Protein AF-A0A9X7A047-F1 (afdb_monomer_lite)

Radius of gyration: 12.81 Å; chains: 1; bounding box: 28×33×25 Å

Foldseek 3Di:
DDPPDDVVNVVVCCVQPVDPPNVVVVQVVCCVVCVVPDPDGDDDDDRDDD

Organism: Bacillus cereus (NCBI:txid1396)

pLDDT: mean 82.85, std 11.91, range [38.41, 94.38]

Secondary structure (DSSP, 8-state):
------HHHHHHHHHHHSSTT-HHHHHHHHHHHSTTT-SS----------

Structure (mmCIF, N/CA/C/O backbone):
data_AF-A0A9X7A047-F1
#
_entry.id   AF-A0A9X7A047-F1
#
loop_
_atom_site.group_PDB
_atom_site.id
_atom_site.type_symbol
_atom_site.label_atom_id
_atom_site.label_alt_id
_atom_site.label_comp_id
_atom_site.label_asym_id
_atom_site.label_entity_id
_atom_site.label_seq_id
_atom_site.pdbx_PDB_ins_code
_atom_site.Cartn_x
_atom_site.Cartn_y
_atom_site.Cartn_z
_atom_site.occupancy
_atom_site.B_iso_or_equiv
_atom_site.auth_seq_id
_atom_site.auth_comp_id
_atom_site.auth_asym_id
_atom_site.auth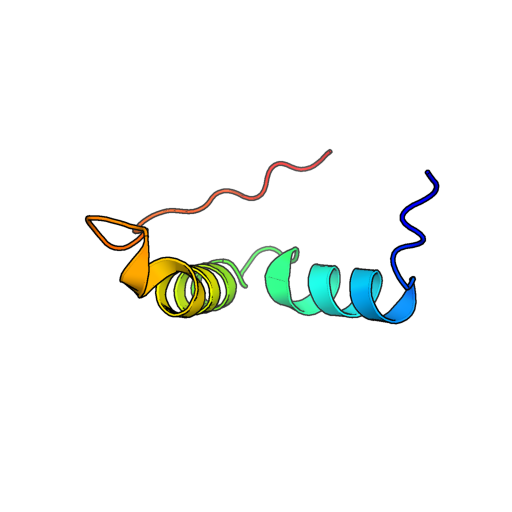_atom_id
_atom_site.pdbx_PDB_model_num
ATOM 1 N N . MET A 1 1 ? 14.588 -21.943 -2.779 1.00 38.41 1 MET A N 1
ATOM 2 C CA . MET A 1 1 ? 13.514 -21.666 -3.760 1.00 38.41 1 MET A CA 1
ATOM 3 C C . MET A 1 1 ? 13.629 -20.200 -4.146 1.00 38.41 1 MET A C 1
ATOM 5 O O . MET A 1 1 ? 13.403 -19.355 -3.294 1.00 38.41 1 MET A O 1
ATOM 9 N N . ASN A 1 2 ? 14.075 -19.883 -5.364 1.00 50.31 2 ASN A N 1
ATOM 10 C CA . ASN A 1 2 ? 14.310 -18.492 -5.761 1.00 50.31 2 ASN A CA 1
ATOM 11 C C . ASN A 1 2 ? 13.016 -17.896 -6.319 1.00 50.31 2 ASN A C 1
ATOM 13 O O . ASN A 1 2 ? 12.670 -18.141 -7.473 1.00 50.31 2 ASN A O 1
ATOM 17 N N . ASN A 1 3 ? 12.310 -17.128 -5.488 1.00 61.09 3 ASN A N 1
ATOM 18 C CA . ASN A 1 3 ? 11.196 -16.287 -5.912 1.00 61.09 3 ASN A CA 1
ATOM 19 C C . ASN A 1 3 ? 11.758 -15.144 -6.774 1.00 61.09 3 ASN A C 1
ATOM 21 O O . ASN A 1 3 ? 12.145 -14.095 -6.264 1.00 61.09 3 ASN A O 1
ATOM 25 N N . ARG A 1 4 ? 11.918 -15.383 -8.079 1.00 63.75 4 ARG A N 1
ATOM 26 C CA . ARG A 1 4 ? 12.383 -14.367 -9.029 1.00 63.75 4 ARG A CA 1
ATOM 27 C C . ARG A 1 4 ? 11.251 -13.376 -9.258 1.00 63.75 4 ARG A C 1
ATOM 29 O O . ARG A 1 4 ? 10.441 -13.554 -10.164 1.00 63.75 4 ARG A O 1
ATOM 36 N N . VAL A 1 5 ? 11.192 -12.348 -8.418 1.00 66.38 5 VAL A N 1
ATOM 37 C CA . VAL A 1 5 ? 10.305 -11.208 -8.640 1.00 66.38 5 VAL A CA 1
ATOM 38 C C . VAL A 1 5 ? 10.663 -10.618 -10.005 1.00 66.38 5 VAL A C 1
ATOM 40 O O . VAL A 1 5 ? 11.831 -10.346 -10.290 1.00 66.38 5 VAL A O 1
ATOM 43 N N . ASN A 1 6 ? 9.678 -10.489 -10.891 1.00 81.06 6 ASN A N 1
ATOM 44 C CA . ASN A 1 6 ? 9.903 -9.868 -12.188 1.00 81.06 6 ASN A CA 1
ATOM 45 C C . ASN A 1 6 ? 10.270 -8.398 -11.950 1.00 81.06 6 ASN A C 1
ATOM 47 O O . ASN A 1 6 ? 9.436 -7.631 -11.478 1.00 81.06 6 ASN A O 1
ATOM 51 N N . LEU A 1 7 ? 11.503 -8.014 -12.289 1.00 79.56 7 LEU A N 1
ATOM 52 C CA . LEU A 1 7 ? 12.040 -6.673 -12.034 1.00 79.56 7 LEU A CA 1
ATOM 53 C C . LEU A 1 7 ? 11.159 -5.557 -12.605 1.00 79.56 7 LEU A C 1
ATOM 55 O O . LEU A 1 7 ? 11.069 -4.485 -12.019 1.00 79.56 7 LEU A O 1
ATOM 59 N N . ARG A 1 8 ? 10.470 -5.807 -13.725 1.00 78.88 8 ARG A N 1
ATOM 60 C CA . ARG A 1 8 ? 9.551 -4.830 -14.319 1.00 78.88 8 ARG A CA 1
ATOM 61 C C . ARG A 1 8 ? 8.314 -4.612 -13.450 1.00 78.88 8 ARG A C 1
ATOM 63 O O . ARG A 1 8 ? 7.842 -3.487 -13.337 1.00 78.88 8 ARG A O 1
ATOM 70 N N . ILE A 1 9 ? 7.806 -5.688 -12.852 1.00 80.44 9 ILE A N 1
ATOM 71 C CA . ILE A 1 9 ? 6.662 -5.649 -11.938 1.00 80.44 9 ILE A CA 1
ATOM 72 C C . ILE A 1 9 ? 7.083 -4.996 -10.621 1.00 80.44 9 ILE A C 1
ATOM 74 O O . ILE A 1 9 ? 6.385 -4.109 -10.148 1.00 80.44 9 ILE A O 1
ATOM 78 N N . ASP A 1 10 ? 8.244 -5.368 -10.081 1.00 81.12 10 ASP A N 1
ATOM 79 C CA . ASP A 1 10 ? 8.800 -4.768 -8.863 1.00 81.12 10 ASP A CA 1
ATOM 80 C C . ASP A 1 10 ? 9.019 -3.255 -9.018 1.00 81.12 10 ASP A C 1
ATOM 82 O O . ASP A 1 10 ? 8.585 -2.474 -8.175 1.00 81.12 10 ASP A O 1
ATOM 86 N N . PHE A 1 11 ? 9.614 -2.826 -10.136 1.00 84.25 11 PHE A N 1
ATOM 87 C CA . PHE A 1 11 ? 9.844 -1.410 -10.421 1.00 84.25 11 PHE A CA 1
ATOM 88 C C . PHE A 1 11 ? 8.537 -0.621 -10.544 1.00 84.25 11 PHE A C 1
ATOM 90 O O . PHE A 1 11 ? 8.393 0.420 -9.909 1.00 84.25 11 PHE A O 1
ATOM 97 N N . ALA A 1 12 ? 7.570 -1.117 -11.323 1.00 84.88 12 ALA A N 1
ATOM 98 C CA . ALA A 1 12 ? 6.279 -0.448 -11.476 1.00 84.88 12 ALA A CA 1
ATOM 99 C C . ALA A 1 12 ? 5.511 -0.384 -10.145 1.00 84.88 12 ALA A C 1
ATOM 101 O O . ALA A 1 12 ? 4.908 0.639 -9.830 1.00 84.88 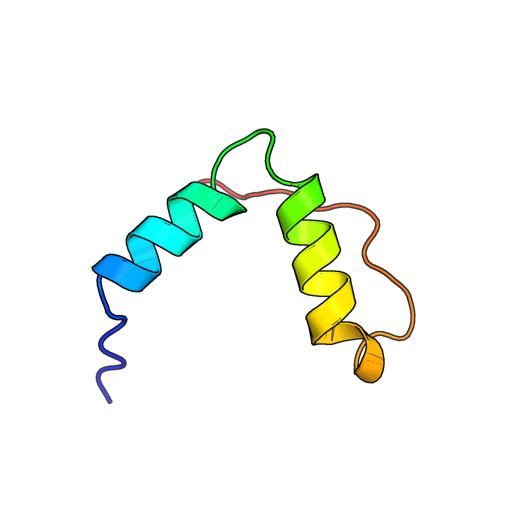12 ALA A O 1
ATOM 102 N N . PHE A 1 13 ? 5.578 -1.448 -9.340 1.00 84.50 13 PHE A N 1
ATOM 103 C CA . PHE A 1 13 ? 4.957 -1.494 -8.020 1.00 84.50 13 PHE A CA 1
ATOM 104 C C . PHE A 1 13 ? 5.585 -0.466 -7.072 1.00 84.50 13 PHE A C 1
ATOM 106 O O . PHE A 1 13 ? 4.867 0.318 -6.462 1.00 84.50 13 PHE A O 1
ATOM 113 N N . LYS A 1 14 ? 6.920 -0.403 -6.997 1.00 83.75 14 LYS A N 1
ATOM 114 C CA . LYS A 1 14 ? 7.637 0.600 -6.193 1.00 83.75 14 LYS A CA 1
ATOM 115 C C . LYS A 1 14 ? 7.374 2.022 -6.671 1.00 83.75 14 LYS A C 1
ATOM 117 O O . LYS A 1 14 ? 7.181 2.901 -5.846 1.00 83.75 14 LYS A O 1
ATOM 122 N N . GLN A 1 15 ? 7.311 2.256 -7.978 1.00 83.94 15 GLN A N 1
ATOM 123 C CA . GLN A 1 15 ? 7.002 3.585 -8.499 1.00 83.94 15 GLN A CA 1
ATOM 124 C C . GLN A 1 15 ? 5.581 4.023 -8.111 1.00 83.94 15 GLN A C 1
ATOM 126 O O . GLN A 1 15 ? 5.376 5.164 -7.698 1.00 83.94 15 GLN A O 1
ATOM 131 N N . LEU A 1 16 ? 4.605 3.119 -8.219 1.00 84.50 16 LEU A N 1
ATOM 132 C CA . LEU A 1 16 ? 3.207 3.432 -7.938 1.00 84.50 16 LEU A CA 1
ATOM 133 C C . LEU A 1 16 ? 2.927 3.546 -6.436 1.00 84.50 16 LEU A C 1
ATOM 135 O O . LEU A 1 16 ? 2.210 4.449 -6.027 1.00 84.50 16 LEU A O 1
ATOM 139 N N . PHE A 1 17 ? 3.500 2.664 -5.621 1.00 83.88 17 PHE A N 1
ATOM 140 C CA . PHE A 1 17 ? 3.133 2.506 -4.212 1.00 83.88 17 PHE A CA 1
ATOM 141 C C . PHE A 1 17 ? 4.243 2.863 -3.216 1.00 83.88 17 PHE A C 1
ATOM 143 O O . PHE A 1 17 ? 3.953 3.134 -2.059 1.00 83.88 17 PHE A O 1
ATOM 150 N N . GLY A 1 18 ? 5.505 2.847 -3.644 1.00 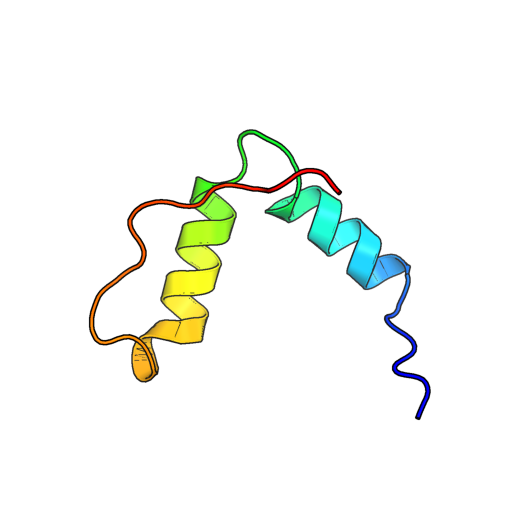78.62 18 GLY A N 1
ATOM 151 C CA . GLY A 1 18 ? 6.681 3.134 -2.816 1.00 78.62 18 GLY A CA 1
ATOM 152 C C . GLY A 1 18 ? 7.203 4.570 -2.935 1.00 78.62 18 GLY A C 1
ATOM 153 O O . GLY A 1 18 ? 8.275 4.868 -2.417 1.00 78.62 18 GLY A O 1
ATOM 154 N N . THR A 1 19 ? 6.480 5.458 -3.624 1.00 83.12 19 THR A N 1
ATOM 155 C CA . THR A 1 19 ? 6.832 6.881 -3.739 1.00 83.12 19 THR A CA 1
ATOM 156 C C . THR A 1 19 ? 6.076 7.689 -2.684 1.00 83.12 19 THR A C 1
ATOM 158 O O . THR A 1 19 ? 4.860 7.541 -2.557 1.00 83.12 19 THR A O 1
ATOM 161 N N . LYS A 1 20 ? 6.774 8.575 -1.956 1.00 76.12 20 LYS A N 1
ATOM 162 C CA . LYS A 1 20 ? 6.139 9.518 -1.015 1.00 76.12 20 LYS A CA 1
ATOM 163 C C . LYS A 1 20 ? 5.062 10.344 -1.722 1.00 76.12 20 LYS A C 1
ATOM 165 O O . LYS A 1 20 ? 5.320 10.891 -2.794 1.00 76.12 20 LYS A O 1
ATOM 170 N N . GLY A 1 21 ? 3.881 10.442 -1.117 1.00 79.94 21 GLY A N 1
ATOM 171 C CA . GLY A 1 21 ? 2.698 11.087 -1.693 1.00 79.94 21 GLY A CA 1
ATOM 172 C C . GLY A 1 21 ? 1.700 10.118 -2.333 1.00 79.94 21 GLY A C 1
ATOM 173 O O . GLY A 1 21 ? 0.577 10.524 -2.622 1.00 79.94 21 GLY A O 1
ATOM 174 N N . ASN A 1 22 ? 2.062 8.842 -2.519 1.00 84.62 22 ASN A N 1
ATOM 175 C CA . ASN A 1 22 ? 1.149 7.810 -3.019 1.00 84.62 22 ASN A CA 1
ATOM 176 C C . ASN A 1 22 ? 0.595 6.905 -1.902 1.00 84.62 22 ASN A C 1
ATOM 178 O O . ASN A 1 22 ? -0.026 5.878 -2.198 1.00 84.62 22 ASN A O 1
ATOM 182 N N . GLU A 1 23 ? 0.788 7.262 -0.624 1.00 86.69 23 GLU A N 1
ATOM 183 C CA . GLU A 1 23 ? 0.323 6.452 0.508 1.00 86.69 23 GLU A CA 1
ATOM 184 C C . GLU A 1 23 ? -1.199 6.247 0.485 1.00 86.69 23 GLU A C 1
ATOM 186 O O . GLU A 1 23 ? -1.671 5.161 0.814 1.00 86.69 23 GLU A O 1
ATOM 191 N N . GLU A 1 24 ? -1.975 7.236 0.029 1.00 87.56 24 GLU A N 1
ATOM 192 C CA . GLU A 1 24 ? -3.435 7.117 -0.094 1.00 87.56 24 GLU A CA 1
ATOM 193 C C . GLU A 1 24 ? -3.856 6.039 -1.101 1.00 87.56 24 GLU A C 1
ATOM 195 O O . GLU A 1 24 ? -4.763 5.247 -0.834 1.00 87.56 24 GLU A O 1
ATOM 200 N N . ILE A 1 25 ? -3.171 5.970 -2.247 1.00 88.94 25 ILE A N 1
ATOM 201 C CA . ILE A 1 25 ? -3.450 4.983 -3.298 1.00 88.94 25 ILE A CA 1
ATOM 202 C C . ILE A 1 25 ? -3.073 3.585 -2.806 1.00 88.94 25 ILE A C 1
ATOM 204 O O . ILE A 1 25 ? -3.839 2.635 -2.988 1.00 88.94 25 ILE A O 1
ATOM 208 N N . LEU A 1 26 ? -1.917 3.455 -2.147 1.00 90.00 26 LEU A N 1
ATOM 209 C CA . LEU A 1 26 ? -1.490 2.197 -1.540 1.00 90.00 26 LEU A CA 1
ATOM 210 C C . LEU A 1 26 ? -2.462 1.753 -0.438 1.00 90.00 26 LEU A C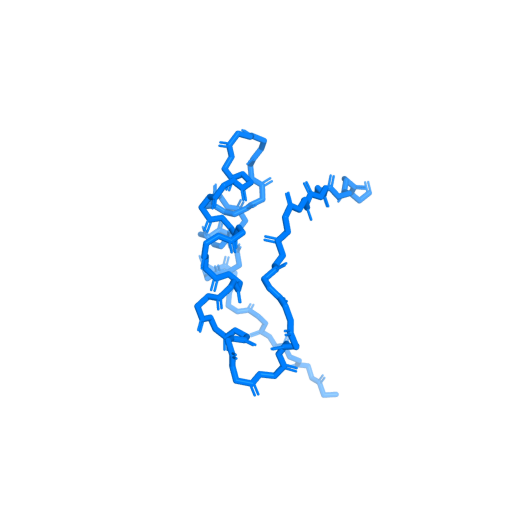 1
ATOM 212 O O . LEU A 1 26 ? -2.870 0.594 -0.408 1.00 90.00 26 LEU A O 1
ATOM 216 N N . MET A 1 27 ? -2.899 2.668 0.424 1.00 91.25 27 MET A N 1
ATOM 217 C CA . MET A 1 27 ? -3.875 2.386 1.475 1.00 91.25 27 MET A CA 1
ATOM 218 C C . MET A 1 27 ? -5.223 1.942 0.892 1.00 91.25 27 MET A C 1
ATOM 220 O O . MET A 1 27 ? -5.796 0.957 1.358 1.00 91.25 27 MET A O 1
ATOM 224 N N . GLY A 1 28 ? -5.715 2.606 -0.159 1.00 92.00 28 GLY A N 1
ATOM 225 C CA . GLY A 1 28 ? -6.933 2.207 -0.868 1.00 92.00 28 GLY A CA 1
ATOM 226 C C . GLY A 1 28 ? -6.820 0.814 -1.494 1.00 92.00 28 GLY A C 1
ATOM 227 O O . GLY A 1 28 ? -7.714 -0.018 -1.328 1.00 92.00 28 GLY A O 1
ATOM 228 N N . PHE A 1 29 ? -5.692 0.529 -2.149 1.00 91.75 29 PHE A N 1
ATOM 229 C CA . PHE A 1 29 ? -5.398 -0.791 -2.704 1.00 91.75 29 PHE A CA 1
ATOM 230 C C . PHE A 1 29 ? -5.381 -1.877 -1.621 1.00 91.75 29 PHE A C 1
ATOM 232 O O . PHE A 1 29 ? -6.056 -2.897 -1.762 1.00 91.75 29 PHE A O 1
ATOM 239 N N . LEU A 1 30 ? -4.665 -1.651 -0.516 1.00 92.62 30 LEU A N 1
ATOM 240 C CA . LEU A 1 30 ? -4.584 -2.606 0.590 1.00 92.62 30 LEU A CA 1
ATOM 241 C C . LEU A 1 30 ? -5.951 -2.846 1.229 1.00 92.62 30 LEU A C 1
ATOM 243 O O . LEU A 1 30 ? -6.311 -3.997 1.460 1.00 92.62 30 LEU A O 1
ATOM 247 N N . ASN A 1 31 ? -6.741 -1.794 1.449 1.00 94.38 31 ASN A N 1
ATOM 248 C CA . ASN A 1 31 ? -8.097 -1.921 1.976 1.00 94.38 31 ASN A CA 1
ATOM 249 C C . ASN A 1 31 ? -9.009 -2.737 1.052 1.00 94.38 31 ASN A C 1
ATOM 251 O O . ASN A 1 31 ? -9.806 -3.530 1.546 1.00 94.38 31 ASN A O 1
ATOM 255 N N . ALA A 1 32 ? -8.877 -2.595 -0.270 1.00 94.12 32 ALA A N 1
ATOM 256 C CA . ALA A 1 32 ? -9.648 -3.382 -1.230 1.00 94.12 32 ALA A CA 1
ATOM 257 C C . ALA A 1 32 ? -9.215 -4.859 -1.259 1.00 94.12 32 ALA A C 1
ATOM 259 O O . ALA A 1 32 ? -10.058 -5.755 -1.241 1.00 94.12 32 ALA A O 1
ATOM 260 N N . VAL A 1 33 ? -7.905 -5.127 -1.271 1.00 93.44 33 VAL A N 1
ATOM 261 C CA . VAL A 1 33 ? -7.360 -6.495 -1.316 1.00 93.44 33 VAL A CA 1
ATOM 262 C C . VAL A 1 33 ? -7.608 -7.242 -0.004 1.00 93.44 33 VAL A C 1
ATOM 264 O O . VAL A 1 33 ? -7.960 -8.421 -0.018 1.00 93.44 33 VAL A O 1
ATOM 267 N N . LEU A 1 34 ? -7.452 -6.561 1.132 1.00 93.00 34 LEU A N 1
ATOM 268 C CA . LEU A 1 34 ? -7.535 -7.153 2.467 1.00 93.00 34 LEU A CA 1
ATOM 269 C C . LEU A 1 34 ? -8.914 -7.004 3.121 1.00 93.00 34 LEU A C 1
ATOM 271 O O . LEU A 1 34 ? -9.076 -7.402 4.275 1.00 93.00 34 LEU A O 1
ATOM 275 N N . GLN A 1 35 ? -9.918 -6.495 2.400 1.00 92.69 35 GLN A N 1
ATOM 276 C CA . GLN A 1 35 ? -11.267 -6.235 2.918 1.00 92.69 35 GLN A CA 1
ATOM 277 C C . GLN A 1 35 ? -11.896 -7.449 3.623 1.00 92.69 35 GLN A C 1
ATOM 279 O O . GLN A 1 35 ? -12.662 -7.297 4.567 1.00 92.69 35 GLN A O 1
ATOM 284 N N . ARG A 1 36 ? -11.596 -8.666 3.154 1.00 92.75 36 ARG A N 1
ATOM 285 C CA . ARG A 1 36 ? -12.150 -9.918 3.704 1.00 92.75 36 ARG A CA 1
ATOM 286 C C . ARG A 1 36 ? -11.373 -10.469 4.899 1.00 92.75 36 ARG A C 1
ATOM 288 O O . ARG A 1 36 ? -11.847 -11.389 5.555 1.00 92.75 36 ARG A O 1
ATOM 295 N N . THR A 1 37 ? -10.173 -9.953 5.134 1.00 93.62 37 THR A N 1
ATOM 296 C CA . THR A 1 37 ? -9.229 -10.431 6.154 1.00 93.62 37 THR A CA 1
ATOM 297 C C . THR A 1 37 ? -9.064 -9.458 7.312 1.00 93.62 37 THR A C 1
ATOM 299 O O . THR A 1 37 ? -8.745 -9.888 8.415 1.00 93.62 37 THR A O 1
ATOM 302 N N . LEU A 1 38 ? -9.273 -8.163 7.081 1.00 91.44 38 LEU A N 1
ATOM 303 C CA . LEU A 1 38 ? -9.187 -7.144 8.119 1.00 91.44 38 LEU A CA 1
ATOM 304 C C . LEU A 1 38 ? -10.551 -6.926 8.776 1.00 91.44 38 LEU A C 1
ATOM 306 O O . LEU A 1 38 ? -11.570 -6.814 8.100 1.00 91.44 38 LEU A O 1
ATOM 310 N N . SER A 1 39 ? -10.560 -6.822 10.104 1.00 90.75 39 SER A N 1
ATOM 311 C CA . SER A 1 39 ? -11.746 -6.452 10.888 1.00 90.75 39 SER A CA 1
ATOM 312 C C . SER A 1 39 ? -12.106 -4.967 10.761 1.00 90.75 39 SER A C 1
ATOM 314 O O . SER A 1 39 ? -13.247 -4.586 11.0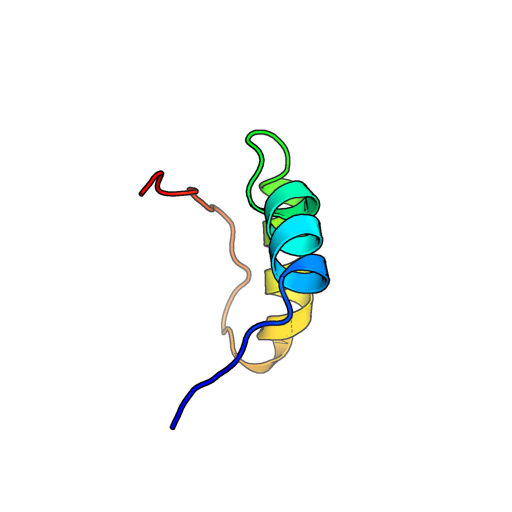18 1.00 90.75 39 SER A O 1
ATOM 316 N N . SER A 1 40 ? -11.148 -4.130 10.361 1.00 92.81 40 SER A N 1
ATOM 317 C CA . SER A 1 40 ? -11.308 -2.689 10.164 1.00 92.81 40 SER A CA 1
ATOM 318 C C . SER A 1 40 ? -10.367 -2.181 9.066 1.00 92.81 40 SER A C 1
ATOM 320 O O . SER A 1 40 ? -9.285 -2.747 8.895 1.00 92.81 40 SER A O 1
ATOM 322 N N . PRO A 1 41 ? -10.732 -1.107 8.344 1.00 92.81 41 PRO A N 1
ATOM 323 C CA . PRO A 1 41 ? -9.867 -0.526 7.324 1.00 92.81 41 PRO A CA 1
ATOM 324 C C . PRO A 1 41 ? -8.574 0.047 7.921 1.00 92.81 41 PRO A C 1
ATOM 326 O O . PRO A 1 41 ? -8.543 0.521 9.056 1.00 92.81 41 PRO A O 1
ATOM 329 N N . ILE A 1 42 ? -7.514 0.029 7.120 1.00 92.81 42 ILE A N 1
ATOM 330 C CA . ILE A 1 42 ? -6.244 0.711 7.365 1.00 92.81 42 ILE A CA 1
ATOM 331 C C . ILE A 1 42 ? -6.482 2.218 7.238 1.00 92.81 42 ILE A C 1
ATOM 333 O O . ILE A 1 42 ? -7.049 2.666 6.239 1.00 92.81 42 ILE A O 1
ATOM 337 N N . 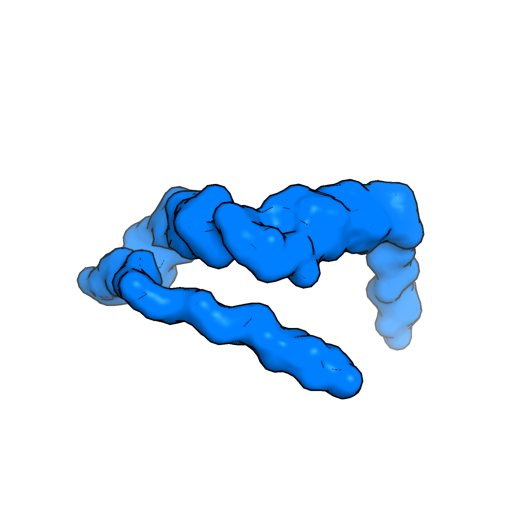THR A 1 43 ? -6.047 2.979 8.244 1.00 91.88 43 THR A N 1
ATOM 338 C CA . THR A 1 43 ? -6.216 4.442 8.333 1.00 91.88 43 THR A CA 1
ATOM 339 C C . THR A 1 43 ? -4.904 5.219 8.279 1.00 91.88 43 THR A C 1
ATOM 341 O O . THR A 1 43 ? -4.922 6.439 8.149 1.00 91.88 43 THR A O 1
ATOM 344 N N . SER A 1 44 ? -3.769 4.537 8.421 1.00 89.50 44 SER A N 1
ATOM 345 C CA . SER A 1 44 ? -2.442 5.139 8.381 1.00 89.50 44 SER A CA 1
ATOM 346 C C . SER A 1 44 ? -1.443 4.133 7.828 1.00 89.50 44 SER A C 1
ATOM 348 O O . SER A 1 44 ? -1.526 2.939 8.127 1.00 89.50 44 SER A O 1
ATOM 350 N N . LEU A 1 45 ? -0.515 4.626 7.017 1.00 86.81 45 LEU A N 1
ATOM 351 C CA . LEU A 1 45 ? 0.542 3.848 6.398 1.00 86.81 45 LEU A CA 1
ATOM 352 C C . LEU A 1 45 ? 1.823 4.685 6.394 1.00 86.81 45 LEU A C 1
ATOM 354 O O . LEU A 1 45 ? 1.799 5.847 5.996 1.00 86.81 45 LEU A O 1
ATOM 358 N N . THR A 1 46 ? 2.934 4.071 6.790 1.00 84.00 46 THR A N 1
ATOM 359 C CA . THR A 1 46 ? 4.269 4.661 6.687 1.00 84.00 46 THR A CA 1
ATOM 360 C C . THR A 1 46 ? 5.118 3.764 5.802 1.00 84.00 46 THR A C 1
ATOM 362 O O . THR A 1 46 ? 5.174 2.554 6.019 1.00 84.00 46 THR A O 1
ATOM 365 N N . LEU A 1 47 ? 5.771 4.354 4.804 1.00 81.94 47 LEU A N 1
ATOM 366 C CA . LEU A 1 47 ? 6.807 3.680 4.031 1.00 81.94 47 LEU A CA 1
ATOM 367 C C . LEU A 1 47 ? 8.122 3.803 4.804 1.00 81.94 47 LEU A C 1
ATOM 369 O O . LEU A 1 47 ? 8.634 4.909 4.973 1.00 81.94 47 LEU A O 1
ATOM 373 N N . GLU A 1 48 ? 8.640 2.685 5.304 1.00 77.75 48 GLU A N 1
ATOM 374 C CA . GLU A 1 48 ? 9.998 2.647 5.843 1.00 77.75 48 GLU A CA 1
ATOM 375 C C . GLU A 1 48 ? 10.983 2.605 4.669 1.00 77.75 48 GLU A C 1
ATOM 377 O O . GLU A 1 48 ? 10.918 1.707 3.824 1.00 77.75 48 GLU A O 1
ATOM 382 N N . ASP A 1 49 ? 11.858 3.612 4.586 1.00 64.06 49 ASP A N 1
ATOM 383 C CA . ASP A 1 49 ? 13.028 3.547 3.712 1.00 64.06 49 ASP A CA 1
ATOM 384 C C . ASP A 1 49 ? 13.938 2.396 4.205 1.00 64.06 49 ASP A C 1
ATOM 386 O O . ASP A 1 49 ? 14.089 2.236 5.421 1.00 64.06 49 ASP A O 1
ATOM 390 N N . PRO A 1 50 ? 14.503 1.570 3.304 1.00 57.91 50 PRO A N 1
ATOM 391 C CA . PRO A 1 50 ? 15.428 0.499 3.677 1.00 57.91 50 PRO A CA 1
ATOM 392 C C . PRO A 1 50 ? 16.749 1.009 4.268 1.00 57.91 50 PRO A C 1
ATOM 394 O O . PRO A 1 50 ? 17.191 2.123 3.898 1.00 57.91 50 PRO A O 1
#

Sequence (50 aa):
MNNRVNLRIDFAFKQLFGTKGNEEILMGFLNAVLQRTLSSPITSLTLEDP